Protein AF-A0A969QIP0-F1 (afdb_monomer)

pLDDT: mean 94.63, std 5.25, range [58.69, 98.62]

Sequence (109 aa):
MTLKLITQGQYDNETGLFCNQHGKPKYYVATDNLQNDAYKGLLPHDLIDIIAQQHLHFNSTTETGSIFHLAGCLSEFGKVGVTSIGNSPVEAEAIYNQVIQALDEAVLG

Mean predicted aligned error: 3.04 Å

Structure (mmCIF, N/CA/C/O backbone):
data_AF-A0A969QIP0-F1
#
_entry.id   AF-A0A969QIP0-F1
#
loop_
_atom_site.group_PDB
_atom_site.id
_atom_site.type_symbol
_atom_site.label_atom_id
_atom_site.label_alt_id
_atom_site.label_comp_id
_atom_site.label_asym_id
_atom_site.label_entity_id
_atom_site.label_seq_id
_atom_site.pdbx_PDB_ins_code
_atom_site.Cartn_x
_atom_site.Cartn_y
_atom_site.Cartn_z
_atom_site.occupancy
_atom_site.B_iso_or_equiv
_atom_site.auth_seq_id
_atom_site.auth_comp_id
_atom_site.auth_asym_id
_atom_site.auth_atom_id
_atom_site.pdbx_PDB_model_num
ATOM 1 N N . MET A 1 1 ? 4.693 0.547 12.687 1.00 66.81 1 MET A N 1
ATOM 2 C CA . MET A 1 1 ? 5.202 1.885 13.077 1.00 66.81 1 MET A CA 1
ATOM 3 C C . MET A 1 1 ? 4.547 2.998 12.260 1.00 66.81 1 MET A C 1
ATOM 5 O O . MET A 1 1 ? 4.038 3.928 12.867 1.00 66.81 1 MET A O 1
ATOM 9 N N . THR A 1 2 ? 4.479 2.870 10.929 1.00 85.00 2 THR A N 1
ATOM 10 C CA . THR A 1 2 ? 3.887 3.849 9.993 1.00 85.00 2 THR A CA 1
ATOM 11 C C . THR A 1 2 ? 2.505 4.356 10.407 1.00 85.00 2 THR A C 1
ATOM 13 O O . THR A 1 2 ? 2.350 5.553 10.616 1.00 85.00 2 THR A O 1
ATOM 16 N N . LEU A 1 3 ? 1.538 3.458 10.639 1.00 87.38 3 LEU A N 1
ATOM 17 C CA . LEU A 1 3 ? 0.163 3.837 10.991 1.00 87.38 3 LEU A CA 1
ATOM 18 C C . LEU A 1 3 ? 0.073 4.722 12.248 1.00 87.38 3 LEU A C 1
ATOM 20 O O . LEU A 1 3 ? -0.617 5.733 12.249 1.00 87.38 3 LEU A O 1
ATOM 24 N N . LYS A 1 4 ? 0.843 4.403 13.295 1.00 88.75 4 LYS A N 1
ATOM 25 C CA . LYS A 1 4 ? 0.888 5.202 14.529 1.00 88.75 4 LYS A CA 1
ATOM 26 C C . LYS A 1 4 ? 1.440 6.609 14.312 1.00 88.75 4 LYS A C 1
ATOM 28 O O . LYS A 1 4 ? 0.924 7.552 14.898 1.00 88.75 4 LYS A O 1
ATOM 33 N N . LEU A 1 5 ? 2.481 6.748 13.495 1.00 88.19 5 LEU A N 1
ATOM 34 C CA . LEU A 1 5 ? 3.140 8.037 13.273 1.00 88.19 5 LEU A CA 1
ATOM 35 C C . LEU A 1 5 ? 2.258 9.010 12.485 1.00 88.19 5 LEU A C 1
ATOM 37 O O . LEU A 1 5 ? 2.230 10.194 12.795 1.00 88.19 5 LEU A O 1
ATOM 41 N N . ILE A 1 6 ? 1.531 8.506 11.491 1.00 88.38 6 ILE A N 1
ATOM 42 C CA . ILE A 1 6 ? 0.767 9.340 10.554 1.00 88.38 6 ILE A CA 1
ATOM 43 C C . ILE A 1 6 ? -0.645 9.677 11.041 1.00 88.38 6 ILE A C 1
ATOM 45 O O . ILE A 1 6 ? -1.154 10.731 10.682 1.00 88.38 6 ILE A O 1
ATOM 49 N N . THR A 1 7 ? -1.277 8.816 11.851 1.00 88.62 7 THR A N 1
ATOM 50 C CA . THR A 1 7 ? -2.628 9.069 12.397 1.00 88.62 7 THR A CA 1
ATOM 51 C C . THR A 1 7 ? -2.603 9.509 13.861 1.00 88.62 7 THR A C 1
ATOM 53 O O . THR A 1 7 ? -3.660 9.682 14.468 1.00 88.62 7 THR A O 1
ATOM 56 N N . GLN A 1 8 ? -1.410 9.566 14.472 1.00 90.69 8 GLN A N 1
ATOM 57 C CA . GLN A 1 8 ? -1.213 9.775 15.916 1.00 90.69 8 GLN A CA 1
ATOM 58 C C . GLN A 1 8 ? -2.085 8.84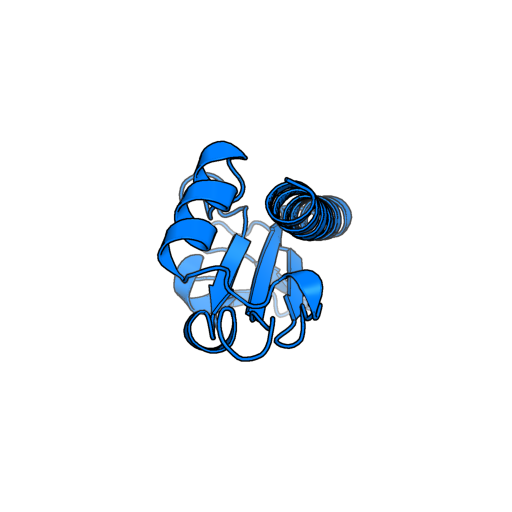1 16.775 1.00 90.69 8 GLN A C 1
ATOM 60 O O . GLN A 1 8 ? -2.534 9.190 17.864 1.00 90.69 8 GLN A O 1
ATOM 65 N N . GLY A 1 9 ? -2.361 7.647 16.244 1.00 92.56 9 GLY A N 1
ATOM 66 C CA . GLY A 1 9 ? -3.317 6.720 16.823 1.00 92.56 9 GLY A CA 1
ATOM 67 C C . GLY A 1 9 ? -2.738 5.844 17.929 1.00 92.56 9 GLY A C 1
ATOM 68 O O . GLY A 1 9 ? -1.526 5.768 18.159 1.00 92.56 9 GLY A O 1
ATOM 69 N N . GLN A 1 10 ? -3.630 5.129 18.597 1.00 95.12 10 GLN A N 1
ATOM 70 C CA . GLN A 1 10 ? -3.315 4.209 19.680 1.00 95.12 10 GLN A CA 1
ATOM 71 C C . GLN A 1 10 ? -4.275 3.023 19.675 1.00 95.12 10 GLN A C 1
ATOM 73 O O . GLN A 1 10 ? -5.364 3.092 19.111 1.00 95.12 10 GLN A O 1
ATOM 78 N N . TYR A 1 11 ? -3.855 1.928 20.301 1.00 94.31 11 TYR A N 1
ATOM 79 C CA . TYR A 1 11 ? -4.743 0.794 20.515 1.00 94.31 11 TYR A CA 1
ATOM 80 C C . TYR A 1 11 ? -5.730 1.110 21.633 1.00 94.31 11 TYR A C 1
ATOM 82 O O . TYR A 1 11 ? -5.349 1.629 22.682 1.00 94.31 11 TYR A O 1
ATOM 90 N N . ASP A 1 12 ? -6.987 0.779 21.391 1.00 93.69 12 ASP A N 1
ATOM 91 C CA . ASP A 1 12 ? -8.016 0.708 22.408 1.00 93.69 12 ASP A CA 1
ATOM 92 C C . ASP A 1 12 ? -7.819 -0.574 23.235 1.00 93.69 12 ASP A C 1
ATOM 94 O O . ASP A 1 12 ? -7.738 -1.675 22.688 1.00 93.69 12 ASP A O 1
ATOM 98 N N . ASN A 1 13 ? -7.693 -0.434 24.557 1.00 92.94 13 ASN A N 1
ATOM 99 C CA . ASN A 1 13 ? -7.345 -1.553 25.440 1.00 92.94 13 ASN A CA 1
ATOM 100 C C . ASN A 1 13 ? -8.492 -2.556 25.642 1.00 92.94 13 ASN A C 1
ATOM 102 O O . ASN A 1 13 ? -8.226 -3.689 26.035 1.00 92.94 13 ASN A O 1
ATOM 106 N N . GLU A 1 14 ? -9.746 -2.156 25.413 1.00 94.38 14 GLU A N 1
ATOM 107 C CA . GLU A 1 14 ? -10.909 -3.030 25.607 1.00 94.38 14 GLU A CA 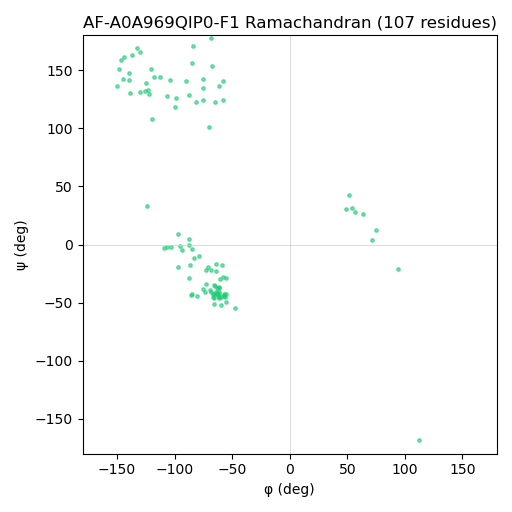1
ATOM 108 C C . GLU A 1 14 ? -11.185 -3.873 24.360 1.00 94.38 14 GLU A C 1
ATOM 110 O O . GLU A 1 14 ? -11.434 -5.074 24.448 1.00 94.38 14 GLU A O 1
ATOM 115 N N . THR A 1 15 ? -11.117 -3.248 23.186 1.00 94.00 15 THR A N 1
ATOM 116 C CA . THR A 1 15 ? -11.465 -3.857 21.895 1.00 94.00 15 THR A CA 1
ATOM 117 C C . THR A 1 15 ? -10.257 -4.396 21.133 1.00 94.00 15 THR A C 1
ATOM 119 O O . THR A 1 15 ? -10.420 -5.201 20.217 1.00 94.00 15 THR A O 1
ATOM 122 N N . GLY A 1 16 ? -9.043 -3.946 21.469 1.00 93.75 16 GLY A N 1
ATOM 123 C CA . GLY A 1 16 ? -7.814 -4.264 20.739 1.00 93.75 16 GLY A CA 1
ATOM 124 C C . GLY A 1 16 ? -7.703 -3.581 19.371 1.00 93.75 16 GLY A C 1
ATOM 125 O O . GLY A 1 16 ? -6.744 -3.832 18.638 1.00 93.75 16 GLY A O 1
ATOM 126 N N . LEU A 1 17 ? -8.660 -2.723 19.000 1.00 94.56 17 LEU A N 1
ATOM 127 C CA . LEU A 1 17 ? -8.638 -2.004 17.731 1.00 94.56 17 LEU A CA 1
ATOM 128 C C . LEU A 1 17 ? -7.626 -0.863 17.771 1.00 94.56 17 LEU A C 1
ATOM 130 O O . LEU A 1 17 ? -7.480 -0.168 18.773 1.00 94.56 17 LEU A O 1
ATOM 134 N N . PHE A 1 18 ? -6.943 -0.636 16.651 1.00 95.50 18 PHE A N 1
ATOM 135 C CA . PHE A 1 18 ? -6.152 0.572 16.479 1.00 95.50 18 PHE A CA 1
ATOM 136 C C . PHE A 1 18 ? -7.071 1.726 16.067 1.00 95.50 18 PHE A C 1
ATOM 138 O O . PHE A 1 18 ? -7.748 1.648 15.041 1.00 95.50 18 PHE A O 1
ATOM 145 N N . CYS A 1 19 ? -7.067 2.806 16.840 1.00 95.56 19 CYS A N 1
ATOM 146 C CA . CYS A 1 19 ? -7.889 3.985 16.608 1.00 95.56 19 CYS A CA 1
ATOM 147 C C . CYS A 1 19 ? -7.014 5.212 16.354 1.00 95.56 19 CYS A C 1
ATOM 149 O O . CYS A 1 19 ? -5.959 5.379 16.966 1.00 95.56 19 CYS A O 1
ATOM 151 N N . ASN A 1 20 ? -7.458 6.098 15.466 1.00 93.31 20 ASN A N 1
ATOM 152 C CA . ASN A 1 20 ? -6.824 7.400 15.289 1.00 93.31 20 ASN A CA 1
ATOM 153 C C . ASN A 1 20 ? -7.024 8.310 16.517 1.00 93.31 20 ASN A C 1
ATOM 155 O O . ASN A 1 20 ? -7.736 7.965 17.463 1.00 93.31 20 ASN A O 1
ATOM 159 N N . GLN A 1 21 ? -6.447 9.512 16.479 1.00 91.88 21 GLN A N 1
ATOM 160 C CA . GLN A 1 21 ? -6.583 10.508 17.553 1.00 91.88 21 GLN A CA 1
ATOM 161 C C . GLN A 1 21 ? -8.038 10.930 17.861 1.00 91.88 21 GLN A C 1
ATOM 163 O O . GLN A 1 21 ? -8.314 11.472 18.927 1.00 91.88 21 GLN A O 1
ATOM 168 N N . HIS A 1 22 ? -8.977 10.677 16.945 1.00 90.62 22 HIS A N 1
ATOM 169 C CA . HIS A 1 22 ? -10.405 10.966 17.099 1.00 90.62 22 HIS A CA 1
ATOM 170 C C . HIS A 1 22 ? -11.224 9.744 17.552 1.00 90.62 22 HIS A C 1
ATOM 172 O O . HIS A 1 22 ? -12.453 9.796 17.529 1.00 90.62 22 HIS A O 1
ATOM 178 N N . GLY A 1 23 ? -10.572 8.639 17.929 1.00 92.00 23 GLY A N 1
ATOM 179 C CA . GLY A 1 23 ? -11.236 7.412 18.374 1.00 92.00 23 GLY A CA 1
ATOM 180 C C . GLY A 1 23 ? -11.871 6.588 17.249 1.00 92.00 23 GLY A C 1
ATOM 181 O O . GLY A 1 23 ? -12.651 5.682 17.526 1.00 92.00 23 GLY A O 1
ATOM 182 N N . LYS A 1 24 ? -11.569 6.882 15.978 1.00 93.38 24 LYS A N 1
ATOM 183 C CA . LYS A 1 24 ? -12.074 6.109 14.835 1.00 93.38 24 LYS A CA 1
ATOM 184 C C . LYS A 1 24 ? -11.139 4.937 14.527 1.00 93.38 24 LYS A C 1
ATOM 186 O O . LYS A 1 24 ? -9.944 5.186 14.336 1.00 93.38 24 LYS A O 1
ATOM 191 N N . PRO A 1 25 ? -11.652 3.697 14.417 1.00 96.06 25 PRO A N 1
ATOM 192 C CA . PRO A 1 25 ? -10.849 2.551 14.010 1.00 96.06 25 PRO A CA 1
ATOM 193 C C . PRO A 1 25 ? -10.197 2.757 12.643 1.00 96.06 25 PRO A C 1
ATOM 195 O O . PRO A 1 25 ? -10.818 3.283 11.716 1.00 96.06 25 PRO A O 1
ATOM 198 N N . LYS A 1 26 ? -8.949 2.310 12.521 1.00 96.88 26 LYS A N 1
ATOM 199 C CA . LYS A 1 26 ? -8.197 2.274 11.268 1.00 96.88 26 LYS A CA 1
ATOM 200 C C . LYS A 1 26 ? -7.692 0.869 10.998 1.00 96.88 26 LYS A C 1
ATOM 202 O O . LYS A 1 26 ? -7.194 0.188 11.891 1.00 96.88 26 LYS A O 1
ATOM 207 N N . TYR A 1 27 ? -7.791 0.472 9.739 1.00 97.12 27 TYR A N 1
ATOM 208 C CA . TYR A 1 27 ? -7.395 -0.841 9.250 1.00 97.12 27 TYR A CA 1
ATOM 209 C C . TYR A 1 27 ? -6.331 -0.669 8.181 1.00 97.12 27 TYR A C 1
ATOM 211 O O . TYR A 1 27 ? -6.297 0.358 7.501 1.00 97.12 27 TYR A O 1
ATOM 219 N N . TYR A 1 28 ? -5.451 -1.655 8.041 1.00 97.31 28 TYR A N 1
ATOM 220 C CA . TYR A 1 28 ? -4.378 -1.569 7.066 1.00 97.31 28 TYR A CA 1
ATOM 221 C C . TYR A 1 28 ? -3.985 -2.927 6.490 1.00 97.31 28 TYR A C 1
ATOM 223 O O . TYR A 1 28 ? -4.055 -3.948 7.172 1.00 97.31 28 TYR A O 1
ATOM 231 N N . VAL A 1 29 ? -3.498 -2.894 5.252 1.00 97.75 29 VAL A N 1
ATOM 232 C CA . VAL A 1 29 ? -2.669 -3.938 4.646 1.00 97.75 29 VAL A CA 1
ATOM 233 C C . VAL A 1 29 ? -1.251 -3.388 4.577 1.00 97.75 29 VAL A C 1
ATOM 235 O O . VAL A 1 29 ? -1.044 -2.276 4.098 1.00 97.75 29 VAL A O 1
ATOM 238 N N . ALA A 1 30 ? -0.271 -4.131 5.086 1.00 96.44 30 ALA A N 1
ATOM 239 C CA . ALA A 1 30 ? 1.133 -3.744 4.999 1.00 96.44 30 ALA A CA 1
ATOM 240 C C . ALA A 1 30 ? 1.971 -4.902 4.471 1.00 96.44 30 ALA A C 1
ATOM 242 O O . ALA A 1 30 ? 1.879 -6.022 4.971 1.00 96.44 30 ALA A O 1
ATOM 243 N N . THR A 1 31 ? 2.808 -4.614 3.484 1.00 96.00 31 THR A N 1
ATOM 244 C CA . THR A 1 31 ? 3.768 -5.566 2.931 1.00 96.00 31 THR A CA 1
ATOM 245 C C . THR A 1 31 ? 5.043 -4.842 2.540 1.00 96.00 31 THR A C 1
ATOM 247 O O . THR A 1 31 ? 4.997 -3.733 2.016 1.00 96.00 31 THR A O 1
ATOM 250 N N . ASP A 1 32 ? 6.182 -5.490 2.761 1.00 95.56 32 ASP A N 1
ATOM 251 C CA . ASP A 1 32 ? 7.480 -5.038 2.253 1.00 95.56 32 ASP A CA 1
ATOM 252 C C . ASP A 1 32 ? 7.828 -5.733 0.929 1.00 95.56 32 ASP A C 1
ATOM 254 O O . ASP A 1 32 ? 8.888 -5.481 0.371 1.00 95.56 32 ASP A O 1
ATOM 258 N N . ASN A 1 33 ? 6.967 -6.638 0.449 1.00 94.31 33 ASN A N 1
ATOM 259 C CA . ASN A 1 33 ? 7.231 -7.570 -0.646 1.00 94.31 33 ASN A CA 1
ATOM 260 C C . ASN A 1 33 ? 6.199 -7.451 -1.778 1.00 94.31 33 ASN A C 1
ATOM 262 O O . ASN A 1 33 ? 5.879 -8.456 -2.409 1.00 94.31 33 ASN A O 1
ATOM 266 N N . LEU A 1 34 ? 5.664 -6.254 -2.049 1.00 97.62 34 LEU A N 1
ATOM 267 C CA . LEU A 1 34 ? 4.984 -6.042 -3.326 1.00 97.62 34 LEU A CA 1
ATOM 268 C C . LEU A 1 34 ? 6.062 -6.050 -4.412 1.00 97.62 34 LEU A C 1
ATOM 270 O O . LEU A 1 34 ? 6.827 -5.094 -4.544 1.00 97.62 34 LEU A O 1
ATOM 274 N N . GLN A 1 35 ? 6.180 -7.183 -5.101 1.00 97.88 35 GLN A N 1
ATOM 275 C CA . GLN A 1 35 ? 7.301 -7.464 -5.982 1.00 97.88 35 GLN A CA 1
ATOM 276 C C . GLN A 1 35 ? 6.845 -8.137 -7.27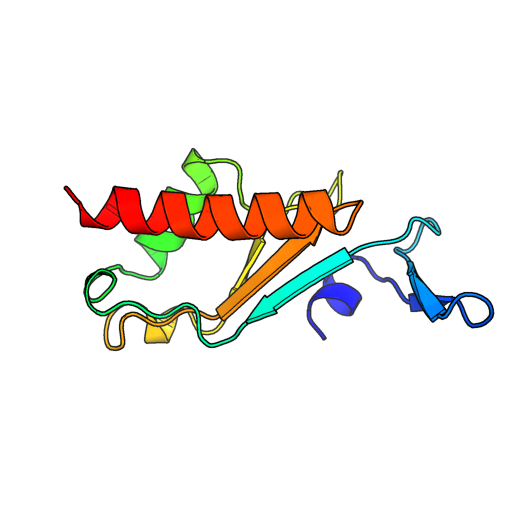4 1.00 97.88 35 GLN A C 1
ATOM 278 O O . GLN A 1 35 ? 6.134 -9.139 -7.237 1.00 97.88 35 GLN A O 1
ATOM 283 N N . ASN A 1 36 ? 7.302 -7.602 -8.403 1.00 97.62 36 ASN A N 1
ATOM 284 C CA . ASN A 1 36 ? 7.102 -8.165 -9.733 1.00 97.62 36 ASN A CA 1
ATOM 285 C C . ASN A 1 36 ? 8.301 -7.782 -10.615 1.00 97.62 36 ASN A C 1
ATOM 287 O O . ASN A 1 36 ? 8.743 -6.635 -10.594 1.00 97.62 36 ASN A O 1
ATOM 291 N N . ASP A 1 37 ? 8.830 -8.723 -11.401 1.00 97.31 37 ASP A N 1
ATOM 292 C CA . ASP A 1 37 ? 9.947 -8.449 -12.315 1.00 97.31 37 ASP A CA 1
ATOM 293 C C . ASP A 1 37 ? 9.594 -7.383 -13.360 1.00 97.31 37 ASP A C 1
ATOM 295 O O . ASP A 1 37 ? 10.475 -6.627 -13.766 1.00 97.31 37 ASP A O 1
ATOM 299 N N . ALA A 1 38 ? 8.315 -7.275 -13.738 1.00 97.31 38 ALA A N 1
ATOM 300 C CA . ALA A 1 38 ? 7.827 -6.240 -14.647 1.00 97.31 38 ALA A CA 1
ATOM 301 C C . ALA A 1 38 ? 7.976 -4.817 -14.077 1.00 97.31 38 ALA A C 1
ATOM 303 O O . ALA A 1 38 ? 8.057 -3.865 -14.841 1.00 97.31 38 ALA A O 1
ATOM 304 N N . TYR A 1 39 ? 8.064 -4.659 -12.750 1.00 97.12 39 TYR A N 1
ATOM 305 C CA . TYR A 1 39 ? 8.231 -3.353 -12.103 1.00 97.12 39 TYR A CA 1
ATOM 306 C C . TYR A 1 39 ? 9.673 -2.833 -12.146 1.00 97.12 39 TYR A C 1
ATOM 308 O O . TYR A 1 39 ? 9.923 -1.681 -11.788 1.00 97.12 39 TYR A O 1
ATOM 316 N N . LYS A 1 40 ? 10.643 -3.662 -12.557 1.00 97.12 40 LYS A N 1
ATOM 317 C CA . LYS A 1 40 ? 12.034 -3.222 -12.717 1.00 97.12 40 LYS A CA 1
ATOM 318 C C . LYS A 1 40 ? 12.112 -2.115 -13.764 1.00 97.12 40 LYS A C 1
ATOM 320 O O . LYS A 1 40 ? 11.516 -2.204 -14.830 1.00 97.12 40 LYS A O 1
ATOM 325 N N . GLY A 1 41 ? 12.889 -1.084 -13.460 1.00 95.69 41 GLY A N 1
ATOM 326 C CA . GLY A 1 41 ? 12.988 0.129 -14.267 1.00 95.69 41 GLY A CA 1
ATOM 327 C C . GLY A 1 41 ? 12.063 1.264 -13.822 1.00 95.69 41 GLY A C 1
ATOM 328 O O . GLY A 1 41 ? 12.414 2.410 -14.088 1.00 95.69 41 GLY A O 1
ATOM 329 N N . LEU A 1 42 ? 10.978 0.995 -13.079 1.00 96.38 42 LEU A N 1
ATOM 330 C CA . LEU A 1 42 ? 10.167 2.062 -12.479 1.00 96.38 42 LEU A CA 1
ATOM 331 C C . LEU A 1 42 ? 10.991 2.830 -11.444 1.00 96.38 42 LEU A C 1
ATOM 333 O O . LEU A 1 42 ? 11.515 2.258 -10.481 1.00 96.38 42 LEU A O 1
ATOM 337 N N . LEU A 1 43 ? 11.109 4.141 -11.630 1.00 95.88 43 LEU A N 1
ATOM 338 C CA . LEU A 1 43 ? 11.848 5.004 -10.726 1.00 95.88 43 LEU A CA 1
ATOM 339 C C . LEU A 1 43 ? 10.955 5.434 -9.554 1.00 95.88 43 LEU A C 1
ATOM 341 O O . LEU A 1 43 ? 9.731 5.492 -9.670 1.00 95.88 43 LEU A O 1
ATOM 345 N N . PRO A 1 44 ? 11.546 5.801 -8.402 1.00 93.62 44 PRO A N 1
ATOM 346 C CA . PRO A 1 44 ? 10.769 6.291 -7.269 1.00 93.62 44 PRO A CA 1
ATOM 347 C C . PRO A 1 44 ? 9.864 7.485 -7.593 1.00 93.62 44 PRO A C 1
ATOM 349 O O . PRO A 1 44 ? 8.842 7.637 -6.939 1.00 93.62 44 PRO A O 1
ATOM 352 N N . HIS A 1 45 ? 10.218 8.334 -8.565 1.00 94.38 45 HIS A N 1
ATOM 353 C CA . HIS A 1 45 ? 9.349 9.441 -8.973 1.00 94.38 45 HIS A CA 1
ATOM 354 C C . HIS A 1 45 ? 8.158 8.967 -9.814 1.00 94.38 45 HIS A C 1
ATOM 356 O O . HIS A 1 45 ? 7.052 9.428 -9.555 1.00 94.38 45 HIS A O 1
ATOM 362 N N . ASP A 1 46 ? 8.351 7.987 -10.709 1.00 95.00 46 ASP A N 1
ATOM 363 C CA . ASP A 1 46 ? 7.257 7.364 -11.468 1.00 95.00 46 ASP A CA 1
ATOM 364 C C . ASP A 1 46 ? 6.216 6.781 -10.512 1.00 95.00 46 ASP A C 1
ATOM 366 O O . ASP A 1 46 ? 5.019 6.993 -10.676 1.00 95.00 46 ASP A O 1
ATOM 370 N N . LEU A 1 47 ? 6.673 6.112 -9.447 1.00 95.38 47 LEU A N 1
ATOM 371 C CA . LEU A 1 47 ? 5.798 5.596 -8.396 1.00 95.38 47 LEU A CA 1
ATOM 372 C C . LEU A 1 47 ? 4.933 6.701 -7.771 1.00 95.38 47 LEU A C 1
ATOM 374 O O . LEU A 1 47 ? 3.739 6.498 -7.566 1.00 95.38 47 LEU A O 1
ATOM 378 N N . ILE A 1 48 ? 5.512 7.861 -7.449 1.00 93.75 48 ILE A N 1
ATOM 379 C CA . ILE A 1 48 ? 4.744 8.976 -6.879 1.00 93.75 48 ILE A CA 1
ATOM 380 C C . ILE A 1 48 ? 3.711 9.484 -7.885 1.00 93.75 48 ILE A C 1
ATOM 382 O O . ILE A 1 48 ? 2.562 9.704 -7.501 1.00 93.75 48 ILE A O 1
ATOM 386 N N . ASP A 1 49 ? 4.089 9.614 -9.155 1.00 95.00 49 ASP A N 1
ATOM 387 C CA . ASP A 1 49 ? 3.204 10.106 -10.208 1.00 95.00 49 ASP A CA 1
ATOM 388 C C . ASP A 1 49 ? 2.035 9.143 -10.473 1.00 95.00 49 ASP A C 1
ATOM 390 O O . ASP A 1 49 ? 0.883 9.579 -10.480 1.00 95.00 49 ASP A O 1
ATOM 394 N N . ILE A 1 50 ? 2.296 7.835 -10.591 1.00 94.94 50 ILE A N 1
ATOM 395 C CA . ILE A 1 50 ? 1.277 6.781 -10.769 1.00 94.94 50 ILE A CA 1
ATOM 396 C C . ILE A 1 50 ? 0.236 6.845 -9.643 1.00 94.94 50 ILE A C 1
ATOM 398 O O . ILE A 1 50 ? -0.975 6.879 -9.871 1.00 94.94 50 ILE A O 1
ATOM 402 N N . ILE A 1 51 ? 0.706 6.909 -8.399 1.00 94.06 51 ILE A N 1
ATOM 403 C CA . ILE A 1 51 ? -0.148 6.894 -7.208 1.00 94.06 51 ILE A CA 1
ATOM 404 C C . ILE A 1 51 ? -0.906 8.215 -7.036 1.00 94.06 51 ILE A C 1
ATOM 406 O O . ILE A 1 51 ? -2.049 8.221 -6.568 1.00 94.06 51 ILE A O 1
ATOM 410 N N . ALA A 1 52 ? -0.299 9.341 -7.412 1.00 93.62 52 ALA A N 1
ATOM 411 C CA . ALA A 1 52 ? -0.958 10.640 -7.399 1.00 93.62 52 ALA A CA 1
ATOM 412 C C . ALA A 1 52 ? -2.095 10.704 -8.428 1.00 93.62 52 ALA A C 1
ATOM 414 O O . ALA A 1 52 ? -3.193 11.139 -8.073 1.00 93.62 52 ALA A O 1
ATOM 415 N N . GLN A 1 53 ? -1.859 10.226 -9.654 1.00 93.12 53 GLN A N 1
ATOM 416 C CA . GLN A 1 53 ? -2.849 10.200 -10.738 1.00 93.12 53 GLN A CA 1
ATOM 417 C C . GLN A 1 53 ? -4.078 9.354 -10.390 1.00 93.12 53 GLN A C 1
ATOM 419 O O . GLN A 1 53 ? -5.197 9.736 -10.719 1.00 93.12 53 GLN A O 1
ATOM 424 N N . GLN A 1 54 ? -3.882 8.249 -9.670 1.00 91.94 54 GLN A N 1
ATOM 425 C CA . GLN A 1 54 ? -4.961 7.358 -9.235 1.00 91.94 54 GLN A CA 1
ATOM 426 C C . GLN A 1 54 ? -5.591 7.767 -7.888 1.00 91.94 54 GLN A C 1
ATOM 428 O O . GLN A 1 54 ? -6.432 7.050 -7.354 1.00 91.94 54 GLN A O 1
ATOM 433 N N . HIS A 1 55 ? -5.190 8.906 -7.306 1.00 94.31 55 HIS A N 1
ATOM 434 C CA . HIS A 1 55 ? -5.640 9.370 -5.984 1.00 94.31 55 HIS A CA 1
ATOM 435 C C . HIS A 1 55 ? -5.437 8.345 -4.848 1.00 94.31 55 HIS A C 1
ATOM 437 O O . HIS A 1 55 ? -6.188 8.323 -3.874 1.00 94.31 55 HIS A O 1
ATOM 443 N N . LEU A 1 56 ? -4.391 7.518 -4.949 1.00 96.50 56 LEU A N 1
ATOM 444 C CA . LEU A 1 56 ? -4.088 6.447 -3.992 1.00 96.50 56 LEU A CA 1
ATOM 445 C C . LEU A 1 56 ? -3.120 6.871 -2.883 1.00 96.50 56 LEU A C 1
ATOM 447 O O . LEU A 1 56 ? -2.841 6.084 -1.980 1.00 96.50 56 LEU A O 1
ATOM 451 N N . HIS A 1 57 ? -2.586 8.091 -2.932 1.00 95.75 57 HIS A N 1
ATOM 452 C CA . HIS A 1 57 ? -1.711 8.617 -1.887 1.00 95.75 57 HIS A CA 1
ATOM 453 C C . HIS A 1 57 ? -2.481 8.842 -0.581 1.00 95.75 57 HIS A C 1
ATOM 455 O O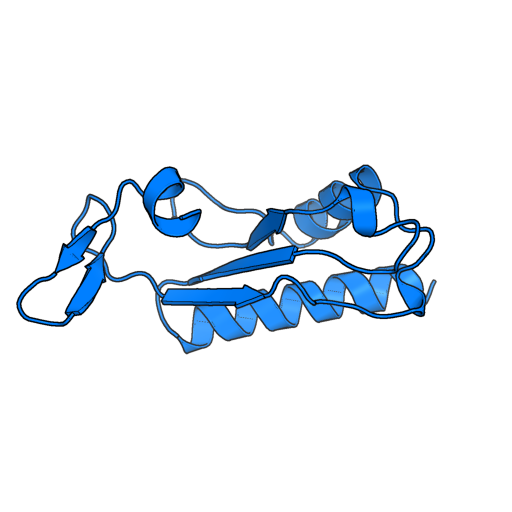 . HIS A 1 57 ? -3.688 9.083 -0.575 1.00 95.75 57 HIS A O 1
ATOM 461 N N . PHE A 1 58 ? -1.771 8.784 0.544 1.00 96.06 58 PHE A N 1
ATOM 462 C CA . PHE A 1 58 ? -2.364 9.056 1.848 1.00 96.06 58 PHE A CA 1
ATOM 463 C C . PHE A 1 58 ? -2.979 10.463 1.925 1.00 96.06 58 PHE A C 1
ATOM 465 O O . PHE A 1 58 ? -2.298 11.471 1.731 1.00 96.06 58 PHE A O 1
ATOM 472 N N . ASN A 1 59 ? -4.261 10.523 2.274 1.00 95.12 59 ASN A N 1
ATOM 473 C CA . ASN A 1 59 ? -5.013 11.745 2.507 1.00 95.12 59 ASN A CA 1
ATOM 474 C C . ASN A 1 59 ? -5.104 12.007 4.015 1.00 95.12 59 ASN A C 1
ATOM 476 O O . ASN A 1 59 ? -5.688 11.221 4.757 1.00 95.12 59 ASN A O 1
ATOM 480 N N . SER A 1 60 ? -4.562 13.133 4.478 1.00 92.06 60 SER A N 1
ATOM 481 C CA . SER A 1 60 ? -4.518 13.480 5.906 1.00 92.06 60 SER A CA 1
ATOM 482 C C . SER A 1 60 ? -5.875 13.845 6.514 1.00 92.06 60 SER A C 1
ATOM 484 O O . SER A 1 60 ? -6.024 13.794 7.729 1.00 92.06 60 SER A O 1
ATOM 486 N N . THR A 1 61 ? -6.871 14.201 5.699 1.00 92.12 61 THR A N 1
ATOM 487 C CA . THR A 1 61 ? -8.223 14.532 6.178 1.00 92.12 61 THR A CA 1
ATOM 488 C C . THR A 1 61 ? -9.034 13.272 6.452 1.00 92.12 61 THR A C 1
ATOM 490 O O . THR A 1 61 ? -9.718 13.179 7.469 1.00 92.12 61 THR A O 1
ATOM 493 N N . THR A 1 62 ? -8.969 12.293 5.549 1.00 93.38 62 THR A N 1
ATOM 494 C CA . THR A 1 62 ? -9.652 11.005 5.733 1.00 93.38 62 THR A CA 1
ATOM 495 C C . THR A 1 62 ? -8.803 10.010 6.512 1.00 93.38 62 THR A C 1
ATOM 497 O O . THR A 1 62 ? -9.350 9.042 7.036 1.00 93.38 62 THR A O 1
ATOM 500 N N . GLU A 1 63 ? -7.491 10.240 6.604 1.00 95.8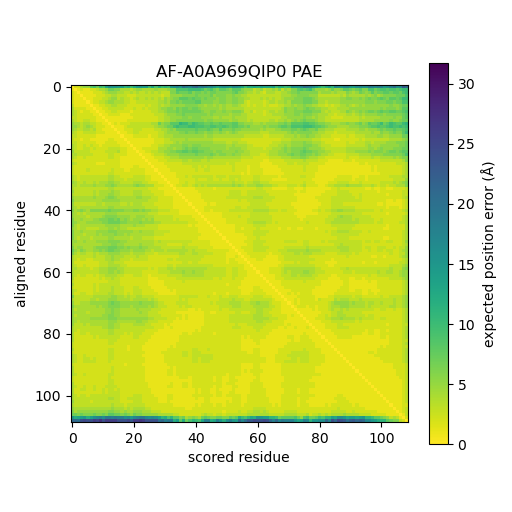8 63 GLU A N 1
ATOM 501 C CA . GLU A 1 63 ? -6.475 9.305 7.096 1.00 95.88 63 GLU A CA 1
ATOM 502 C C . GLU A 1 63 ? -6.576 7.936 6.399 1.00 95.88 63 GLU A C 1
ATOM 504 O O . GLU A 1 63 ? -6.556 6.881 7.040 1.00 95.88 63 GLU A O 1
ATOM 509 N N . THR A 1 64 ? -6.778 7.951 5.083 1.00 97.00 64 THR A N 1
ATOM 510 C CA . THR A 1 64 ? -6.842 6.759 4.223 1.00 97.00 64 THR A CA 1
ATOM 511 C C . THR A 1 64 ? -5.927 6.919 3.018 1.00 97.00 64 THR A C 1
ATOM 513 O O . THR A 1 64 ? -5.463 8.020 2.733 1.00 97.00 64 THR A O 1
ATOM 516 N N . GLY A 1 65 ? -5.651 5.819 2.323 1.00 97.50 65 GLY A N 1
ATOM 517 C CA . GLY A 1 65 ? -4.749 5.773 1.172 1.00 97.50 65 GLY A CA 1
ATOM 518 C C . GLY A 1 65 ? -3.481 4.980 1.471 1.00 97.50 65 GLY A C 1
ATOM 519 O O . GLY A 1 65 ? -3.394 4.278 2.479 1.00 97.50 65 GLY A O 1
ATOM 520 N N . SER A 1 66 ? -2.501 5.079 0.582 1.00 97.31 66 SER A N 1
ATOM 521 C CA . SER A 1 66 ? -1.276 4.286 0.619 1.00 97.31 66 SER A CA 1
ATOM 522 C C . SER A 1 66 ? -0.045 5.129 0.912 1.00 97.31 66 SER A C 1
ATOM 524 O O . SER A 1 66 ? 0.093 6.273 0.472 1.00 97.31 66 SER A O 1
ATOM 526 N N . ILE A 1 67 ? 0.875 4.524 1.655 1.00 96.12 67 ILE A N 1
ATOM 527 C CA . ILE A 1 67 ? 2.208 5.052 1.932 1.00 96.12 67 ILE A CA 1
ATOM 528 C C . ILE A 1 67 ? 3.221 4.029 1.464 1.00 96.12 67 ILE A C 1
ATOM 530 O O . ILE A 1 67 ? 3.097 2.848 1.785 1.00 96.12 67 ILE A O 1
ATOM 534 N N . PHE A 1 68 ? 4.232 4.504 0.746 1.00 95.44 68 PHE A N 1
ATOM 535 C CA . PHE A 1 68 ? 5.283 3.673 0.185 1.00 95.44 68 PHE A CA 1
ATOM 536 C C . PHE A 1 68 ? 6.568 3.801 0.993 1.00 95.44 68 PHE A C 1
ATOM 538 O O . PHE A 1 68 ? 6.947 4.883 1.448 1.00 95.44 68 PHE A O 1
ATOM 545 N N . HIS A 1 69 ? 7.259 2.682 1.146 1.00 94.50 69 HIS A N 1
ATOM 546 C CA . HIS A 1 69 ? 8.566 2.573 1.779 1.00 94.50 69 HIS A CA 1
ATOM 547 C C . HIS A 1 69 ? 9.450 1.650 0.942 1.00 94.50 69 HIS A C 1
ATOM 549 O O . HIS A 1 69 ? 8.974 0.941 0.062 1.00 94.50 69 HIS A O 1
ATOM 555 N N . LEU A 1 70 ? 10.766 1.701 1.159 1.00 94.62 70 LEU A N 1
ATOM 556 C CA . LEU A 1 70 ? 11.740 0.979 0.325 1.00 94.62 70 LEU A CA 1
ATOM 557 C C . LEU A 1 70 ? 11.651 1.325 -1.178 1.00 94.62 70 LEU A C 1
ATOM 559 O O . LEU A 1 70 ? 12.022 0.509 -2.013 1.00 94.62 70 LEU A O 1
ATOM 563 N N . ALA A 1 71 ? 11.203 2.533 -1.543 1.00 92.88 71 ALA A N 1
ATOM 564 C CA . ALA A 1 71 ? 11.028 2.924 -2.948 1.00 92.88 71 ALA A CA 1
ATOM 565 C C . ALA A 1 71 ? 12.322 2.812 -3.780 1.00 92.88 71 ALA A C 1
ATOM 567 O O . ALA A 1 71 ? 12.2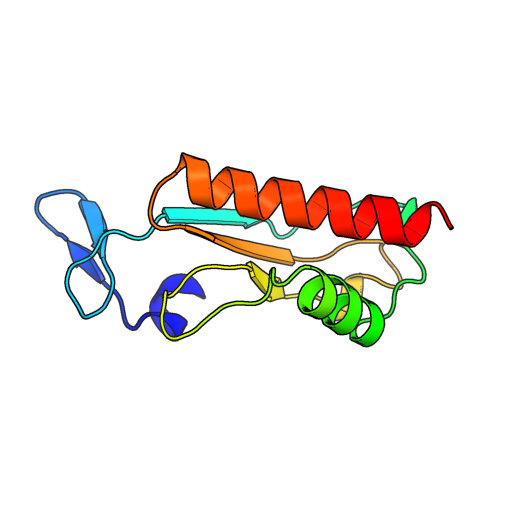64 2.534 -4.971 1.00 92.88 71 ALA A O 1
ATOM 568 N N . GLY A 1 72 ? 13.499 2.951 -3.156 1.00 92.75 72 GLY A N 1
ATOM 569 C CA . GLY A 1 72 ? 14.789 2.740 -3.823 1.00 92.75 72 GLY A CA 1
ATOM 570 C C . GLY A 1 72 ? 15.032 1.304 -4.309 1.00 92.75 72 GLY A C 1
ATOM 571 O O . GLY A 1 72 ? 15.892 1.099 -5.154 1.00 92.75 72 GLY A O 1
ATOM 572 N N . CYS A 1 73 ? 14.277 0.317 -3.817 1.00 96.19 73 CYS A N 1
ATOM 573 C CA . CYS A 1 73 ? 14.349 -1.066 -4.289 1.00 96.19 73 CYS A CA 1
ATOM 574 C C . CYS A 1 73 ? 13.511 -1.319 -5.552 1.00 96.19 73 CYS A C 1
ATOM 576 O O . CYS A 1 73 ? 13.650 -2.382 -6.160 1.00 96.19 73 CYS A O 1
ATOM 578 N N . LEU A 1 74 ? 12.643 -0.379 -5.942 1.00 96.62 74 LEU A N 1
ATOM 579 C CA . LEU A 1 74 ? 11.678 -0.594 -7.015 1.00 96.62 74 LEU A CA 1
ATOM 580 C C . LEU A 1 74 ? 12.376 -0.771 -8.363 1.00 96.62 74 LEU A C 1
ATOM 582 O O . LEU A 1 74 ? 12.161 -1.776 -9.033 1.00 96.62 74 LEU A O 1
ATOM 586 N N . SER A 1 75 ? 13.275 0.147 -8.715 1.00 96.56 75 SER A N 1
ATOM 587 C CA . SER A 1 75 ? 13.909 0.153 -10.034 1.00 96.56 75 SER A CA 1
ATOM 588 C C . SER A 1 75 ? 14.800 -1.068 -10.275 1.00 96.56 75 SER A C 1
ATOM 590 O O . SER A 1 75 ? 14.758 -1.648 -11.356 1.00 96.56 75 SER A O 1
ATOM 592 N N . GLU A 1 76 ? 15.592 -1.479 -9.283 1.00 96.50 76 GLU A N 1
ATOM 593 C CA . GLU A 1 76 ? 16.551 -2.583 -9.423 1.00 96.50 76 GLU A CA 1
ATOM 594 C C . GLU A 1 76 ? 15.907 -3.957 -9.188 1.00 96.50 76 GLU A C 1
ATOM 596 O O . GLU A 1 76 ? 16.166 -4.914 -9.922 1.00 96.50 76 GLU A O 1
ATOM 601 N N . PHE A 1 77 ? 15.048 -4.069 -8.173 1.00 97.12 77 PHE A N 1
ATOM 602 C CA . PHE A 1 77 ? 14.532 -5.359 -7.708 1.00 97.12 77 PHE A CA 1
ATOM 603 C C . PHE A 1 77 ? 13.058 -5.587 -8.045 1.00 97.12 77 PHE A C 1
ATOM 605 O O . PHE A 1 77 ? 12.535 -6.661 -7.739 1.00 97.12 77 PHE A O 1
ATOM 612 N N . GLY A 1 78 ? 12.388 -4.605 -8.656 1.00 97.31 78 GLY A N 1
ATOM 613 C CA . GLY A 1 78 ? 10.954 -4.659 -8.928 1.00 97.31 78 GLY A CA 1
ATOM 614 C C . GLY A 1 78 ? 10.129 -4.717 -7.646 1.00 97.31 78 GLY A C 1
ATOM 615 O O . GLY A 1 78 ? 9.060 -5.317 -7.640 1.00 97.31 78 GLY A O 1
ATOM 616 N N . LYS A 1 79 ? 10.660 -4.187 -6.534 1.00 97.81 79 LYS A N 1
ATOM 617 C CA . LYS A 1 79 ? 10.141 -4.388 -5.178 1.00 97.81 79 LYS A CA 1
ATOM 618 C C . LYS A 1 79 ? 9.872 -3.066 -4.478 1.00 97.81 79 LYS A C 1
ATOM 620 O O . LYS A 1 79 ? 10.757 -2.220 -4.385 1.00 97.81 79 LYS A O 1
ATOM 625 N N . VAL A 1 80 ? 8.696 -2.946 -3.875 1.00 97.62 80 VAL A N 1
ATOM 626 C CA . VAL A 1 80 ? 8.336 -1.800 -3.043 1.00 97.62 80 VAL A CA 1
ATOM 627 C C . VAL A 1 80 ? 7.570 -2.247 -1.802 1.00 97.62 80 VAL A C 1
ATOM 629 O O . VAL A 1 80 ? 6.842 -3.240 -1.812 1.00 97.62 80 VAL A O 1
ATOM 632 N N . GLY A 1 81 ? 7.760 -1.521 -0.706 1.00 97.38 81 GLY A N 1
ATOM 633 C CA . GLY A 1 81 ? 6.935 -1.659 0.479 1.00 97.38 81 GLY A CA 1
ATOM 634 C C . GLY A 1 81 ? 5.741 -0.712 0.425 1.00 97.38 81 GLY A C 1
ATOM 635 O O . GLY A 1 81 ? 5.868 0.431 -0.011 1.00 97.38 81 GLY A O 1
ATOM 636 N N . VAL A 1 82 ? 4.580 -1.176 0.877 1.00 97.38 82 VAL A N 1
ATOM 637 C CA . VAL A 1 82 ? 3.354 -0.377 0.930 1.00 97.38 82 VAL A CA 1
ATOM 638 C C . VAL A 1 82 ? 2.581 -0.638 2.218 1.00 97.38 82 VAL A C 1
ATOM 640 O O . VAL A 1 82 ? 2.514 -1.762 2.712 1.00 97.38 82 VAL A O 1
ATOM 643 N N . THR A 1 83 ? 2.009 0.427 2.777 1.00 97.62 83 THR A N 1
ATOM 644 C CA . THR A 1 83 ? 0.982 0.388 3.823 1.00 97.62 83 THR A CA 1
ATOM 645 C C . THR A 1 83 ? -0.275 1.068 3.285 1.00 97.62 83 THR A C 1
ATOM 647 O O . THR A 1 83 ? -0.286 2.290 3.152 1.00 97.62 83 THR A O 1
ATOM 650 N N . SER A 1 84 ? -1.317 0.296 2.985 1.00 98.06 84 S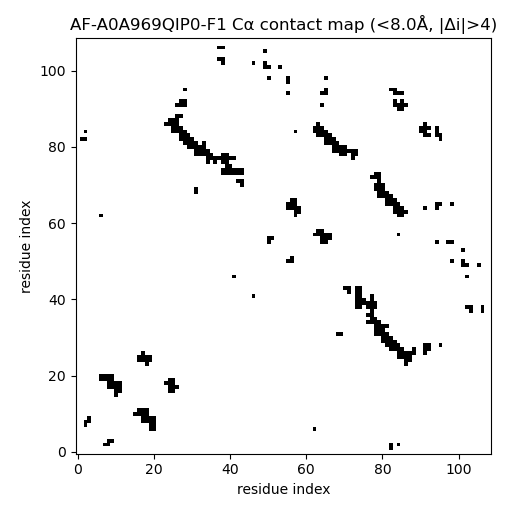ER A N 1
ATOM 651 C CA . SER A 1 84 ? -2.621 0.773 2.503 1.00 98.06 84 SER A CA 1
ATOM 652 C C . SER A 1 84 ? -3.615 0.831 3.656 1.00 98.06 84 SER A C 1
ATOM 654 O O . SER A 1 84 ? -3.780 -0.156 4.366 1.00 98.06 84 SER A O 1
ATOM 656 N N . ILE A 1 85 ? -4.247 1.985 3.871 1.00 97.69 85 ILE A N 1
ATOM 657 C CA . ILE A 1 85 ? -5.005 2.312 5.085 1.00 97.69 85 ILE A CA 1
ATOM 658 C C . ILE A 1 85 ? -6.449 2.654 4.726 1.00 97.69 85 ILE A C 1
ATOM 660 O O . ILE A 1 85 ? -6.689 3.529 3.895 1.00 97.69 85 ILE A O 1
ATOM 664 N N . GLY A 1 86 ? -7.401 2.020 5.410 1.00 97.75 86 GLY A N 1
ATOM 665 C CA . GLY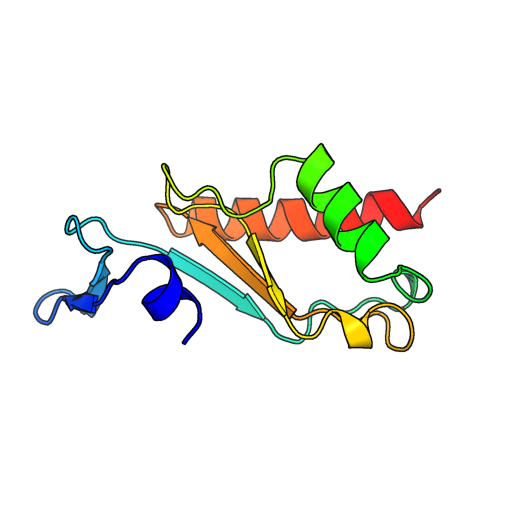 A 1 86 ? -8.839 2.228 5.240 1.00 97.75 86 GLY A CA 1
ATOM 666 C C . GLY A 1 86 ? -9.586 2.405 6.567 1.00 97.75 86 GLY A C 1
ATOM 667 O O . GLY A 1 86 ? -9.057 2.151 7.652 1.00 97.75 86 GLY A O 1
ATOM 668 N N . ASN A 1 87 ? -10.847 2.828 6.480 1.00 97.06 87 ASN A N 1
ATOM 669 C CA . ASN A 1 87 ? -11.801 2.899 7.595 1.00 97.06 87 ASN A CA 1
ATOM 670 C C . ASN A 1 87 ? -12.526 1.565 7.834 1.00 97.06 87 ASN A C 1
ATOM 672 O O . ASN A 1 87 ? -13.296 1.434 8.782 1.00 97.06 87 ASN A O 1
ATOM 676 N N . SER A 1 88 ? -12.280 0.567 6.986 1.00 97.75 88 SER A N 1
ATOM 677 C CA . SER A 1 88 ? -12.699 -0.822 7.170 1.00 97.75 88 SER A CA 1
ATOM 678 C C . SER A 1 88 ? -11.626 -1.772 6.620 1.00 97.75 88 SER A C 1
ATOM 680 O O . SER A 1 88 ? -10.813 -1.341 5.795 1.00 97.75 88 SER A O 1
ATOM 682 N N . PRO A 1 89 ? -11.618 -3.060 7.019 1.00 97.94 89 PRO A N 1
ATOM 683 C CA . PRO A 1 89 ? -10.727 -4.055 6.419 1.00 97.94 89 PRO A CA 1
ATOM 684 C C . PRO A 1 89 ? -10.880 -4.137 4.895 1.00 97.94 89 PRO A C 1
ATOM 686 O O . PRO A 1 89 ? -9.887 -4.140 4.176 1.00 97.94 89 PRO A O 1
ATOM 689 N N . VAL A 1 90 ? -12.128 -4.112 4.412 1.00 98.62 90 VAL A N 1
ATOM 690 C CA . VAL A 1 90 ? -12.465 -4.185 2.982 1.00 98.62 90 VAL A CA 1
ATOM 691 C C . VAL A 1 90 ? -11.922 -2.977 2.221 1.00 98.62 90 VAL A C 1
ATOM 693 O O . VAL A 1 90 ? -11.384 -3.129 1.132 1.00 98.62 90 VAL A O 1
ATOM 696 N N . GLU A 1 91 ? -12.027 -1.774 2.790 1.00 98.50 91 GLU A N 1
ATOM 697 C CA . GLU A 1 91 ? -11.473 -0.566 2.169 1.00 98.50 91 GLU A CA 1
ATOM 698 C C . GLU A 1 91 ? -9.940 -0.611 2.112 1.00 98.50 91 GLU A C 1
ATOM 700 O O . GLU A 1 91 ? -9.361 -0.272 1.086 1.00 98.50 91 GLU A O 1
ATOM 705 N N . ALA A 1 92 ? -9.275 -1.064 3.181 1.00 98.38 92 ALA A N 1
ATOM 706 C CA . ALA A 1 92 ? -7.817 -1.188 3.196 1.00 98.38 92 ALA A CA 1
ATOM 707 C C . ALA A 1 92 ? -7.314 -2.178 2.129 1.00 98.38 92 ALA A C 1
ATOM 709 O O . ALA A 1 92 ? -6.332 -1.900 1.440 1.00 98.38 92 ALA A O 1
ATOM 710 N N . GLU A 1 93 ? -8.012 -3.303 1.963 1.00 98.62 93 GLU A N 1
ATOM 711 C CA . GLU A 1 93 ? -7.725 -4.297 0.928 1.00 98.62 93 GLU A CA 1
ATOM 712 C C . GLU A 1 93 ? -8.030 -3.770 -0.481 1.00 98.62 93 GLU A C 1
ATOM 714 O O . GLU A 1 93 ? -7.230 -3.956 -1.395 1.00 98.62 93 GLU A O 1
ATOM 719 N N . ALA A 1 94 ? -9.135 -3.040 -0.661 1.00 98.56 94 ALA A N 1
ATOM 720 C CA . ALA A 1 94 ? -9.468 -2.411 -1.937 1.00 98.56 94 ALA A CA 1
ATOM 721 C C . ALA A 1 94 ? -8.400 -1.394 -2.369 1.00 98.56 94 ALA A C 1
ATOM 723 O O . ALA A 1 94 ? -7.961 -1.427 -3.516 1.00 98.56 94 ALA A O 1
ATOM 724 N N . ILE A 1 95 ? -7.933 -0.541 -1.450 1.00 98.56 95 ILE A N 1
ATOM 725 C CA . ILE A 1 95 ? -6.848 0.415 -1.712 1.00 98.56 95 ILE A CA 1
ATOM 726 C C . ILE A 1 95 ? -5.560 -0.328 -2.091 1.00 98.56 95 ILE A C 1
ATOM 728 O O . ILE A 1 95 ? -4.879 0.069 -3.034 1.00 98.56 95 ILE A O 1
ATOM 732 N N . TYR A 1 96 ? -5.227 -1.418 -1.393 1.00 98.56 96 TYR A N 1
ATOM 733 C CA . TYR A 1 96 ? -4.055 -2.233 -1.720 1.00 98.56 96 TYR A CA 1
ATOM 734 C C . TYR A 1 96 ? -4.146 -2.844 -3.127 1.00 98.56 96 TYR A C 1
ATOM 736 O O . TYR A 1 96 ? -3.202 -2.743 -3.908 1.00 98.56 96 TYR A O 1
ATOM 744 N N . ASN A 1 97 ? -5.297 -3.409 -3.490 1.00 98.50 97 ASN A N 1
ATOM 745 C CA . ASN A 1 97 ? -5.512 -3.983 -4.819 1.00 98.50 97 ASN A CA 1
ATOM 746 C C . ASN A 1 97 ? -5.465 -2.920 -5.927 1.00 98.50 97 ASN A C 1
ATOM 748 O O . ASN A 1 97 ? -4.927 -3.181 -6.999 1.00 98.50 97 ASN A O 1
ATOM 752 N N . GLN A 1 98 ? -5.958 -1.707 -5.662 1.00 98.44 98 GLN A N 1
ATOM 753 C CA . GLN A 1 98 ? -5.841 -0.583 -6.596 1.00 98.44 98 GLN A CA 1
ATOM 754 C C . GLN A 1 98 ? -4.384 -0.147 -6.797 1.00 98.44 98 GLN A C 1
ATOM 756 O O . GLN A 1 98 ? -4.011 0.208 -7.910 1.00 98.44 98 GLN A O 1
ATOM 761 N N . VAL A 1 99 ? -3.540 -0.213 -5.759 1.00 98.12 99 VAL A N 1
ATOM 762 C CA . VAL A 1 99 ? -2.091 0.020 -5.908 1.00 98.12 99 VAL A CA 1
ATOM 763 C C . VAL A 1 99 ? -1.461 -1.016 -6.834 1.00 98.12 99 VAL A C 1
ATOM 765 O O . VAL A 1 99 ? -0.669 -0.641 -7.694 1.00 98.12 99 VAL A O 1
ATOM 768 N N . ILE A 1 100 ? -1.807 -2.298 -6.677 1.00 97.94 100 ILE A N 1
ATOM 769 C CA . ILE A 1 100 ? -1.310 -3.362 -7.563 1.00 97.94 100 ILE A CA 1
ATOM 770 C C . ILE A 1 100 ? -1.728 -3.073 -9.004 1.00 97.94 100 ILE A C 1
ATOM 772 O O . ILE A 1 100 ? -0.873 -3.005 -9.879 1.00 97.94 100 ILE A O 1
ATOM 776 N N . GLN A 1 101 ? -3.019 -2.820 -9.224 1.00 97.88 101 GLN A N 1
ATOM 777 C CA . GLN A 1 101 ? -3.557 -2.526 -10.549 1.00 97.88 101 GLN A CA 1
ATOM 778 C C . GLN A 1 101 ? -2.860 -1.322 -11.199 1.00 97.88 101 GLN A C 1
ATOM 780 O O . GLN A 1 101 ? -2.487 -1.393 -12.364 1.00 97.88 101 GLN A O 1
ATOM 785 N N . ALA A 1 102 ? -2.639 -0.240 -10.449 1.00 97.06 102 ALA A N 1
ATOM 786 C CA . ALA A 1 102 ? -1.972 0.953 -10.964 1.00 97.06 102 ALA A CA 1
ATOM 787 C C . ALA A 1 102 ? -0.520 0.682 -11.398 1.00 97.06 102 ALA A C 1
ATOM 789 O O . ALA A 1 102 ? -0.059 1.241 -12.392 1.00 97.06 102 ALA A O 1
ATOM 790 N N . LEU A 1 103 ? 0.204 -0.173 -10.666 1.00 96.75 103 LEU A N 1
ATOM 791 C CA . LEU A 1 103 ? 1.568 -0.564 -11.027 1.00 96.75 103 LEU A CA 1
ATOM 792 C C . LEU A 1 103 ? 1.591 -1.524 -12.216 1.00 96.75 103 LEU A C 1
ATOM 794 O O . LEU A 1 103 ? 2.422 -1.349 -13.101 1.00 96.75 103 LEU A O 1
ATOM 798 N N . ASP A 1 104 ? 0.672 -2.490 -12.263 1.00 96.81 104 ASP A N 1
ATOM 799 C CA . ASP A 1 104 ? 0.519 -3.402 -13.399 1.00 96.81 104 ASP A CA 1
ATOM 800 C C . ASP A 1 104 ? 0.198 -2.628 -14.689 1.00 96.81 104 ASP A C 1
ATOM 802 O O . ASP A 1 104 ? 0.828 -2.849 -15.721 1.00 96.81 104 ASP A O 1
ATOM 806 N N . GLU A 1 105 ? -0.728 -1.667 -14.638 1.00 95.88 105 GLU A N 1
ATOM 807 C CA . GLU A 1 105 ? -1.075 -0.814 -15.782 1.00 95.88 105 GLU A CA 1
ATOM 808 C C . GLU A 1 105 ? 0.114 0.029 -16.265 1.00 95.88 105 GLU A C 1
ATOM 810 O O . GLU A 1 105 ? 0.297 0.193 -17.471 1.00 95.88 105 GLU A O 1
ATOM 815 N N . ALA A 1 106 ? 0.954 0.521 -15.349 1.00 93.81 106 ALA A N 1
ATOM 816 C CA . ALA A 1 106 ? 2.115 1.344 -15.686 1.00 93.81 106 ALA A CA 1
ATOM 817 C C . ALA A 1 106 ? 3.227 0.580 -16.426 1.00 93.81 106 ALA A C 1
ATOM 819 O O . ALA A 1 106 ? 4.036 1.204 -17.111 1.00 93.81 106 ALA A O 1
ATOM 820 N N . VAL A 1 107 ? 3.279 -0.751 -16.300 1.00 93.44 107 VAL A N 1
ATOM 821 C CA . VAL A 1 107 ? 4.326 -1.595 -16.911 1.00 93.44 107 VAL A CA 1
ATOM 822 C C . VAL A 1 107 ? 3.844 -2.409 -18.111 1.00 93.44 107 VAL A C 1
ATOM 824 O O . VAL A 1 107 ? 4.635 -3.113 -18.735 1.00 93.44 107 VAL A O 1
ATOM 827 N N . LEU A 1 108 ? 2.556 -2.317 -18.448 1.00 84.69 108 LEU A N 1
ATOM 828 C CA . LEU A 1 108 ? 1.964 -2.918 -19.649 1.00 84.69 108 LEU A CA 1
ATOM 829 C C . LEU A 1 108 ? 2.045 -2.004 -20.891 1.00 84.69 108 LEU A C 1
ATOM 831 O O . LEU A 1 108 ? 1.562 -2.396 -21.956 1.00 84.69 108 LEU A O 1
ATOM 835 N N . GLY A 1 109 ? 2.621 -0.803 -20.748 1.00 58.69 109 GLY A N 1
ATOM 836 C CA . GLY A 1 109 ? 2.813 0.197 -21.809 1.00 58.69 109 GLY A CA 1
ATOM 837 C C . GLY A 1 109 ? 4.062 0.005 -22.663 1.00 58.69 109 GLY A C 1
ATOM 838 O O . GLY A 1 109 ? 5.073 -0.522 -22.149 1.00 58.69 109 GLY A O 1
#

Radius of gyration: 14.47 Å; Cα contacts (8 Å, |Δi|>4): 203; chains: 1; bounding box: 29×23×47 Å

Nearest PDB structures (foldseek):
  3wvq-assembly1_A  TM=8.149E-01  e=1.440E-01  Streptomyces cirratus
  3wvq-assembly5_C  TM=7.817E-01  e=1.758E-01  Streptomyces cirratus
  3bgu-assembly1_A  TM=4.728E-01  e=9.286E-01  Thermobifida fusca YX
  6zye-assembly1_E  TM=4.585E-01  e=2.064E+00  Escherichia coli K-12
  2vxh-assembly1_C  TM=3.206E-01  e=3.078E+00  Azospira oryzae

Solvent-accessible surface area (backbone atoms only — not comparable to full-atom values): 5879 Å² total; per-residue (Å²): 111,67,68,42,72,77,47,61,31,48,69,40,88,87,81,67,45,41,16,32,73,84,70,48,60,54,27,68,42,75,43,74,70,52,62,41,78,71,42,38,68,43,42,59,64,55,54,52,52,57,33,53,77,68,67,40,45,62,37,85,88,78,62,28,32,34,48,78,40,61,44,86,39,16,30,82,65,9,24,31,20,40,39,13,28,13,80,38,65,68,48,2,49,50,48,43,52,50,52,51,50,53,53,54,59,67,56,74,110

Foldseek 3Di:
DVLCVLQVWDADPPPRFIAGPVRQGKDKDKDQFPADPLQAQQALVNLVVLCVVVVQPQDSVQRFHKDKDPRVCCHHGVTIIMIGMDSDNVNNVVSVVVSNVSSVVVSVD

Secondary structure (DSSP, 8-state):
-HHHHHH--EE-TTT--EE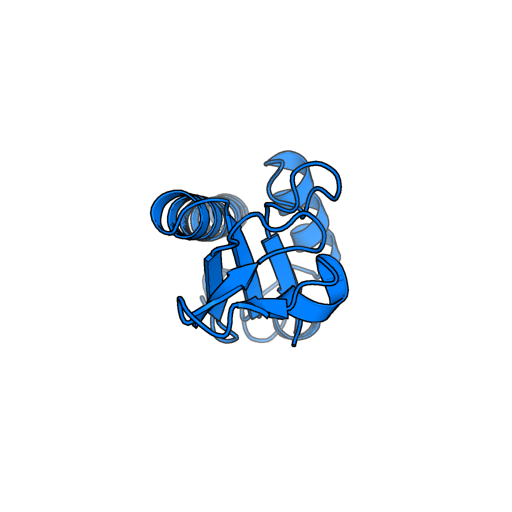-TTS-B-EEEEEEEEE-GGGTT--HHHHHHHHHHTT-BPBTTTTBEEEEE-GGGHHHHSEEEEEEEESSHHHHHHHHHHHHHHHHHHH--